Protein AF-I9KHQ0-F1 (afdb_monomer)

Mean predicted aligned error: 6.98 Å

Solvent-accessible surface area (backbone atoms only — not comparable to full-atom values): 4241 Å² total; per-residue (Å²): 134,74,64,77,55,91,79,80,80,50,74,68,58,51,47,37,52,75,75,69,46,58,67,74,59,28,52,54,51,48,52,42,53,71,39,60,42,20,44,39,46,71,81,51,26,47,74,49,64,85,94,36,79,51,33,32,33,35,62,63,88,96,46,78,47,82,42,77,59,129

Radius of gyration: 12.08 Å; Cα contacts (8 Å, |Δi|>4): 74; chains: 1; bounding box: 30×21×31 Å

pLDDT: mean 77.41, std 12.57, range [43.12, 94.38]

Structure (mmCIF, N/CA/C/O backbone):
data_AF-I9KHQ0-F1
#
_entry.id   AF-I9KHQ0-F1
#
loop_
_atom_site.group_PDB
_atom_site.id
_atom_site.type_symbol
_atom_site.label_atom_id
_atom_site.label_alt_id
_atom_site.label_comp_id
_atom_site.label_asym_id
_atom_site.label_entity_id
_atom_site.label_seq_id
_atom_site.pdbx_PDB_ins_code
_atom_site.Cartn_x
_atom_site.Cartn_y
_atom_site.Cartn_z
_atom_site.occupancy
_atom_site.B_iso_or_equiv
_atom_site.auth_seq_id
_atom_site.auth_comp_id
_atom_site.auth_asym_id
_atom_site.auth_atom_id
_atom_site.pdbx_PDB_model_num
ATOM 1 N N . MET A 1 1 ? 8.345 8.791 -21.298 1.00 43.12 1 MET A N 1
ATOM 2 C CA . MET A 1 1 ? 6.872 8.700 -21.224 1.00 43.12 1 MET A CA 1
ATOM 3 C C . MET A 1 1 ? 6.560 7.430 -20.454 1.00 43.12 1 MET A C 1
ATOM 5 O O . MET A 1 1 ? 6.692 6.360 -21.029 1.00 43.12 1 MET A O 1
ATOM 9 N N . SER A 1 2 ? 6.324 7.520 -19.143 1.00 49.81 2 SER A N 1
ATOM 10 C CA . SER A 1 2 ? 6.062 6.319 -18.339 1.00 49.81 2 SER A CA 1
ATOM 11 C C . SER A 1 2 ? 4.601 5.923 -18.546 1.00 49.81 2 SER A C 1
ATOM 13 O O . SER A 1 2 ? 3.707 6.741 -18.336 1.00 49.81 2 SER A O 1
ATOM 15 N N . GLY A 1 3 ? 4.378 4.729 -19.093 1.00 60.25 3 GLY A N 1
ATOM 16 C CA . GLY A 1 3 ? 3.042 4.181 -19.301 1.00 60.25 3 GLY A CA 1
ATOM 17 C C . GLY A 1 3 ? 2.441 3.755 -17.967 1.00 60.25 3 GLY A C 1
ATOM 18 O O . GLY A 1 3 ? 3.163 3.303 -17.085 1.00 60.25 3 GLY A O 1
ATOM 19 N N . LEU A 1 4 ? 1.125 3.898 -17.819 1.00 66.00 4 LEU A N 1
ATOM 20 C CA . LEU A 1 4 ? 0.432 3.435 -16.619 1.00 66.00 4 LEU A CA 1
ATOM 21 C C . LEU A 1 4 ? 0.660 1.928 -16.443 1.00 66.00 4 LEU A C 1
ATOM 23 O O . LEU A 1 4 ? 0.369 1.143 -17.345 1.00 66.00 4 LEU A O 1
ATOM 27 N N . HIS A 1 5 ? 1.160 1.532 -15.280 1.00 69.88 5 HIS A N 1
ATOM 28 C CA . HIS A 1 5 ? 1.402 0.138 -14.937 1.00 69.88 5 HIS A CA 1
ATOM 29 C C . HIS A 1 5 ? 0.106 -0.525 -14.445 1.00 69.88 5 HIS A C 1
ATOM 31 O O . HIS A 1 5 ? -0.577 0.014 -13.571 1.00 69.88 5 HIS A O 1
ATOM 37 N N . ASP A 1 6 ? -0.233 -1.697 -14.993 1.00 71.31 6 ASP A N 1
ATOM 38 C CA . ASP A 1 6 ? -1.359 -2.511 -14.519 1.00 71.31 6 ASP A CA 1
ATOM 39 C C . ASP A 1 6 ? -0.888 -3.446 -13.395 1.00 71.31 6 ASP A C 1
ATOM 41 O O . ASP A 1 6 ? -0.097 -4.364 -13.614 1.00 71.31 6 ASP A O 1
ATOM 45 N N . GLY A 1 7 ? -1.324 -3.165 -12.167 1.00 75.62 7 GLY A N 1
ATOM 46 C CA . GLY A 1 7 ? -0.970 -3.917 -10.965 1.00 75.62 7 GLY A CA 1
ATOM 47 C C . GLY A 1 7 ? -2.192 -4.601 -10.360 1.00 75.62 7 GLY A C 1
ATOM 48 O O . GLY A 1 7 ? -3.294 -4.056 -10.367 1.00 75.62 7 GLY A O 1
ATOM 49 N N . ARG A 1 8 ? -2.003 -5.795 -9.788 1.00 85.44 8 ARG A N 1
ATOM 50 C CA . ARG A 1 8 ? -3.058 -6.514 -9.059 1.00 85.44 8 ARG A CA 1
ATOM 51 C C . ARG A 1 8 ? -2.786 -6.511 -7.564 1.00 85.44 8 ARG A C 1
ATOM 53 O O . ARG A 1 8 ? -1.664 -6.742 -7.122 1.00 85.44 8 ARG A O 1
ATOM 60 N N . TRP A 1 9 ? -3.843 -6.322 -6.784 1.00 85.44 9 TRP A N 1
ATOM 61 C CA . TRP A 1 9 ? -3.784 -6.436 -5.333 1.00 85.44 9 TRP A CA 1
ATOM 62 C C . TRP A 1 9 ? -3.680 -7.899 -4.903 1.00 85.44 9 TRP A C 1
ATOM 64 O O . TRP A 1 9 ? -4.460 -8.749 -5.341 1.00 85.44 9 TRP A O 1
ATOM 74 N N . SER A 1 10 ? -2.744 -8.193 -4.002 1.00 90.19 10 SER A N 1
ATOM 75 C CA . SER A 1 10 ? -2.706 -9.486 -3.322 1.00 90.19 10 SER A CA 1
ATOM 76 C C . SER A 1 10 ? -3.875 -9.606 -2.335 1.00 90.19 10 SER A C 1
ATOM 78 O O . SER A 1 10 ? -4.420 -8.605 -1.861 1.00 90.19 10 SER A O 1
ATOM 80 N N . ARG A 1 11 ? -4.269 -10.842 -1.992 1.00 91.25 11 ARG A N 1
ATOM 81 C CA . ARG A 1 11 ? -5.331 -11.076 -0.994 1.00 91.25 11 ARG A CA 1
ATOM 82 C C . ARG A 1 11 ? -5.031 -10.400 0.358 1.00 91.25 11 ARG A C 1
ATOM 84 O O . ARG A 1 11 ? -5.940 -9.741 0.860 1.00 91.25 11 ARG A O 1
ATOM 91 N N . PRO A 1 12 ? -3.803 -10.488 0.916 1.00 89.69 12 PRO A N 1
ATOM 92 C CA . PRO A 1 12 ? -3.468 -9.786 2.154 1.00 89.69 12 PRO A CA 1
ATOM 93 C C . PRO A 1 12 ? -3.564 -8.265 2.020 1.00 89.69 12 PRO A C 1
ATOM 95 O O . PRO A 1 12 ? -4.115 -7.619 2.900 1.00 89.69 12 PRO A O 1
ATOM 98 N N . ALA A 1 13 ? -3.103 -7.691 0.902 1.00 88.94 13 ALA A N 1
ATOM 99 C CA . ALA A 1 13 ? -3.156 -6.243 0.701 1.00 88.94 13 ALA A CA 1
ATOM 100 C C . ALA A 1 13 ? -4.599 -5.724 0.635 1.00 88.94 13 ALA A C 1
ATOM 102 O O . ALA A 1 13 ? -4.920 -4.703 1.238 1.00 88.94 13 ALA A O 1
ATOM 103 N N . ARG A 1 14 ? -5.489 -6.460 -0.044 1.00 92.81 14 ARG A N 1
ATOM 104 C CA . ARG A 1 14 ? -6.910 -6.103 -0.107 1.00 92.81 14 ARG A CA 1
ATOM 105 C C . ARG A 1 14 ? -7.568 -6.136 1.273 1.00 92.81 14 ARG A C 1
ATOM 107 O O .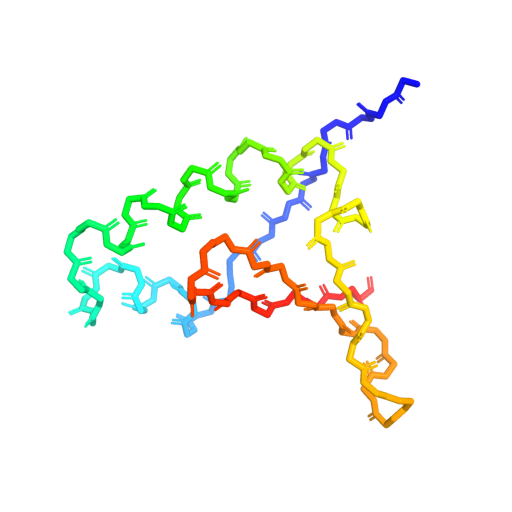 ARG A 1 14 ? -8.312 -5.219 1.595 1.00 92.81 14 ARG A O 1
ATOM 114 N N . ARG A 1 15 ? -7.287 -7.170 2.073 1.00 93.00 15 ARG A N 1
ATOM 115 C CA . ARG A 1 15 ? -7.820 -7.295 3.437 1.00 93.00 15 ARG A CA 1
ATOM 116 C C . ARG A 1 15 ? -7.312 -6.171 4.337 1.00 93.00 15 ARG A C 1
ATOM 118 O O . ARG A 1 15 ? -8.113 -5.523 4.995 1.00 93.00 15 ARG A O 1
ATOM 125 N N . ALA A 1 16 ? -6.011 -5.891 4.300 1.00 91.50 16 ALA A N 1
ATOM 126 C CA . ALA A 1 16 ? -5.417 -4.847 5.124 1.00 91.50 16 ALA A CA 1
ATOM 127 C C . ALA A 1 16 ? -6.066 -3.477 4.864 1.00 91.50 16 ALA A C 1
ATOM 129 O O . ALA A 1 16 ? -6.479 -2.804 5.803 1.00 91.50 16 ALA A O 1
ATOM 130 N N . ILE A 1 17 ? -6.218 -3.095 3.590 1.00 91.50 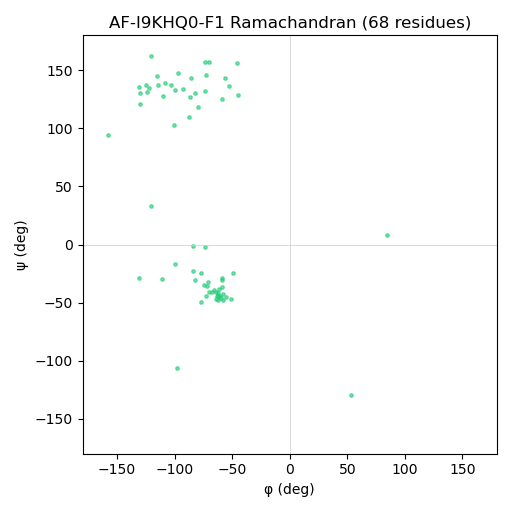17 ILE A N 1
ATOM 131 C CA . ILE A 1 17 ? -6.846 -1.819 3.211 1.00 91.50 17 ILE A CA 1
ATOM 132 C C . ILE A 1 17 ? -8.329 -1.767 3.588 1.00 91.50 17 ILE A C 1
ATOM 134 O O . ILE A 1 17 ? -8.800 -0.712 3.998 1.00 91.50 17 ILE A O 1
ATOM 138 N N . ALA A 1 18 ? -9.063 -2.869 3.430 1.00 93.69 18 ALA A N 1
ATOM 139 C CA . ALA A 1 18 ? -10.508 -2.877 3.640 1.00 93.69 18 ALA A CA 1
ATOM 140 C C . ALA A 1 18 ? -10.924 -3.024 5.112 1.00 93.69 18 ALA A C 1
ATOM 142 O O . ALA A 1 18 ? -11.990 -2.541 5.481 1.00 93.69 18 ALA A O 1
ATOM 143 N N . GLU A 1 19 ? -10.131 -3.721 5.930 1.00 94.25 19 GLU A N 1
ATOM 144 C CA . GLU A 1 19 ? -10.592 -4.224 7.232 1.00 94.25 19 GLU A CA 1
ATOM 145 C C . GLU A 1 19 ? -9.652 -3.910 8.404 1.00 94.25 19 GLU A C 1
ATOM 147 O O . GLU A 1 19 ? -10.119 -3.821 9.536 1.00 94.25 19 GLU A O 1
ATOM 152 N N . GLU A 1 20 ? -8.340 -3.779 8.181 1.00 94.38 20 GLU A N 1
ATOM 153 C CA . GLU A 1 20 ? -7.358 -3.807 9.282 1.00 94.38 20 GLU A CA 1
ATOM 154 C C . GLU A 1 20 ? -6.692 -2.449 9.538 1.00 94.38 20 GLU A C 1
ATOM 156 O O . GLU A 1 20 ? -6.285 -2.153 10.663 1.00 94.38 20 GLU A O 1
ATOM 161 N N . LEU A 1 21 ? -6.552 -1.618 8.504 1.00 91.00 21 LEU A N 1
ATOM 162 C CA . LEU A 1 21 ? -5.868 -0.334 8.604 1.00 91.00 21 LEU A CA 1
ATOM 163 C C . LEU A 1 21 ? -6.813 0.781 9.078 1.00 91.00 21 LEU A C 1
ATOM 165 O O . LEU A 1 21 ? -7.958 0.849 8.632 1.00 91.00 21 LEU A O 1
ATOM 169 N N . PRO A 1 22 ? -6.324 1.730 9.901 1.00 93.94 22 PRO A N 1
ATOM 170 C CA . PRO A 1 22 ? -7.035 2.981 10.139 1.00 93.94 22 PRO A CA 1
ATOM 171 C C . PRO A 1 22 ? -7.314 3.712 8.821 1.00 93.94 22 PRO A C 1
ATOM 173 O O . PRO A 1 22 ? -6.459 3.737 7.934 1.00 93.94 22 PRO A O 1
ATOM 176 N N . GLU A 1 23 ? -8.468 4.370 8.716 1.00 92.19 23 GLU A N 1
ATOM 177 C CA . GLU A 1 23 ? -8.949 4.996 7.474 1.00 92.19 23 GLU A CA 1
ATOM 178 C C . GLU A 1 23 ? -7.908 5.913 6.812 1.00 92.19 23 GLU A C 1
ATOM 180 O O . GLU A 1 23 ? -7.615 5.777 5.627 1.00 92.19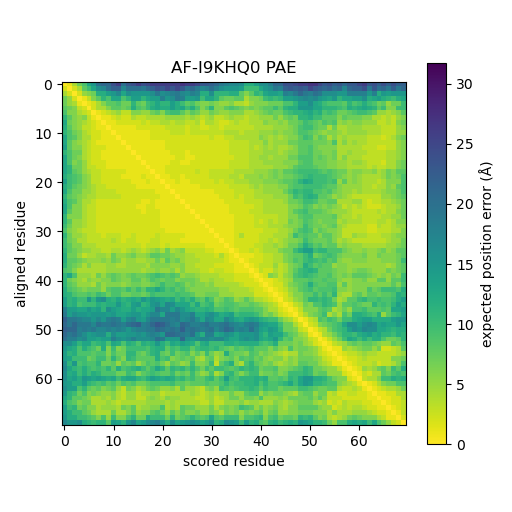 23 GLU A O 1
ATOM 185 N N . PHE A 1 24 ? -7.261 6.790 7.584 1.00 90.00 24 PHE A N 1
ATOM 186 C CA . PHE A 1 24 ? -6.223 7.690 7.066 1.00 90.00 24 PHE A CA 1
ATOM 187 C C . PHE A 1 24 ? -5.036 6.942 6.424 1.00 90.00 24 PHE A C 1
ATOM 189 O O . PHE A 1 24 ? -4.471 7.374 5.413 1.00 90.00 24 PHE A O 1
ATOM 196 N N . VAL A 1 25 ? -4.667 5.792 6.994 1.00 87.94 25 VAL A N 1
ATOM 197 C CA . VAL A 1 25 ? -3.585 4.940 6.490 1.00 87.94 25 VAL A CA 1
ATOM 198 C C . VAL A 1 25 ? -4.025 4.225 5.212 1.00 87.94 25 VAL A C 1
ATOM 200 O O . VAL A 1 25 ? -3.271 4.208 4.237 1.00 87.94 25 VAL A O 1
ATOM 203 N N . ALA A 1 26 ? -5.248 3.688 5.189 1.00 90.25 26 ALA A N 1
ATOM 204 C CA . ALA A 1 26 ? -5.832 3.052 4.010 1.00 90.25 26 ALA A CA 1
ATOM 205 C C . ALA A 1 26 ? -5.933 4.032 2.825 1.00 90.25 26 ALA A C 1
ATOM 207 O O . ALA A 1 26 ? -5.474 3.717 1.726 1.00 90.25 26 ALA A O 1
ATOM 208 N N . SER A 1 27 ? -6.423 5.252 3.059 1.00 91.69 27 SER A N 1
ATOM 209 C CA . SER A 1 27 ? -6.509 6.311 2.045 1.00 91.69 27 SER A CA 1
ATOM 210 C C . SER A 1 27 ? -5.136 6.699 1.495 1.00 91.69 27 SER A C 1
ATOM 212 O O . SER A 1 27 ? -4.946 6.762 0.282 1.00 91.69 27 SER A O 1
ATOM 214 N N . THR A 1 28 ? -4.134 6.854 2.366 1.00 89.50 28 THR A N 1
ATOM 215 C CA . THR A 1 28 ? -2.757 7.150 1.936 1.00 89.50 28 THR A CA 1
ATOM 216 C C . THR A 1 28 ? -2.176 6.036 1.055 1.00 89.50 28 THR A C 1
ATOM 218 O O . THR A 1 28 ? -1.461 6.322 0.089 1.00 89.50 28 THR A O 1
ATOM 221 N N . MET A 1 29 ? -2.479 4.770 1.367 1.00 88.00 29 MET A N 1
ATOM 222 C CA . MET A 1 29 ? -2.064 3.611 0.567 1.00 88.00 29 MET A CA 1
ATOM 223 C C . MET A 1 29 ? -2.745 3.568 -0.797 1.00 88.00 29 MET A C 1
ATOM 225 O O . MET A 1 29 ? -2.084 3.280 -1.796 1.00 88.00 29 MET A O 1
ATOM 229 N N . LEU A 1 30 ? -4.039 3.886 -0.852 1.00 89.69 30 LEU A N 1
ATOM 230 C CA . LEU A 1 30 ? -4.779 3.983 -2.106 1.00 89.69 30 LEU A CA 1
ATOM 231 C C . LEU A 1 30 ? -4.208 5.091 -2.992 1.00 89.69 30 LEU A C 1
ATOM 233 O O . LEU A 1 30 ? -3.890 4.814 -4.144 1.00 89.69 30 LEU A O 1
ATOM 237 N N . GLU A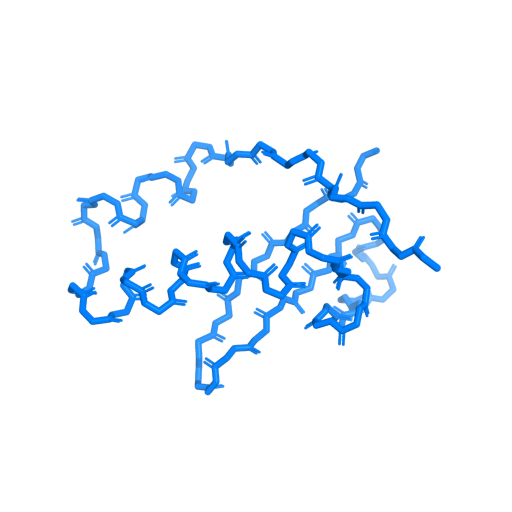 1 31 ? -3.967 6.288 -2.450 1.00 89.50 31 GLU A N 1
ATOM 238 C CA . GLU A 1 31 ? -3.334 7.387 -3.193 1.00 89.50 31 GLU A CA 1
ATOM 239 C C . GLU A 1 31 ? -1.956 6.999 -3.745 1.00 89.50 31 GLU A C 1
ATOM 241 O O . GLU A 1 31 ? -1.625 7.305 -4.893 1.00 89.50 31 GLU A O 1
ATOM 246 N N . LEU A 1 32 ? -1.146 6.300 -2.941 1.00 84.75 32 LEU A N 1
ATOM 247 C CA . LEU A 1 32 ? 0.158 5.809 -3.377 1.00 84.75 32 LEU A CA 1
ATOM 248 C C . LEU A 1 32 ? 0.015 4.810 -4.537 1.00 84.75 32 LEU A C 1
ATOM 250 O O . LEU A 1 32 ? 0.762 4.908 -5.511 1.00 84.75 32 LEU A O 1
ATOM 254 N N . ALA A 1 33 ? -0.939 3.879 -4.441 1.00 84.62 33 ALA A N 1
ATOM 255 C CA . ALA A 1 33 ? -1.187 2.828 -5.425 1.00 84.62 33 ALA A CA 1
ATOM 256 C C . ALA A 1 33 ? -1.782 3.340 -6.742 1.00 84.62 33 ALA A C 1
ATOM 258 O O . ALA A 1 33 ? -1.385 2.877 -7.810 1.00 84.62 33 ALA A O 1
ATOM 259 N N . THR A 1 34 ? -2.722 4.284 -6.685 1.00 85.81 34 THR A N 1
ATOM 260 C CA . THR A 1 34 ? -3.385 4.832 -7.876 1.00 85.81 34 THR A CA 1
ATOM 261 C C . THR A 1 34 ? -2.598 5.959 -8.534 1.00 85.81 34 THR A C 1
ATOM 263 O 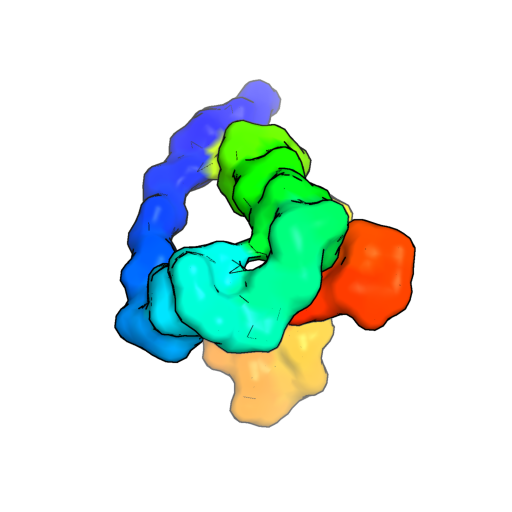O . THR A 1 34 ? -2.808 6.211 -9.717 1.00 85.81 34 THR A O 1
ATOM 266 N N . GLY A 1 35 ? -1.717 6.628 -7.786 1.00 84.38 35 GLY A N 1
ATOM 267 C CA . GLY A 1 35 ? -0.852 7.698 -8.276 1.00 84.38 35 GLY A CA 1
ATOM 268 C C . GLY A 1 35 ? 0.552 7.201 -8.606 1.00 84.38 35 GLY A C 1
ATOM 269 O O . GLY A 1 35 ? 0.768 6.512 -9.601 1.00 84.38 35 GLY A O 1
ATOM 270 N N . ALA A 1 36 ? 1.518 7.549 -7.753 1.00 76.44 36 ALA A N 1
ATOM 271 C CA . ALA A 1 36 ? 2.943 7.422 -8.055 1.00 76.44 36 ALA A CA 1
ATOM 272 C C . ALA A 1 36 ? 3.396 5.988 -8.390 1.00 76.44 36 ALA A C 1
ATOM 274 O O . ALA A 1 36 ? 4.302 5.810 -9.203 1.00 76.44 36 ALA A O 1
ATOM 275 N N . LEU A 1 37 ? 2.755 4.963 -7.816 1.00 78.88 37 LEU A N 1
ATOM 276 C CA . LEU A 1 37 ? 3.024 3.574 -8.195 1.00 78.88 37 LEU A CA 1
ATOM 277 C C . LEU A 1 37 ? 2.492 3.197 -9.565 1.00 78.88 37 LEU A C 1
ATOM 279 O O . LEU A 1 37 ? 3.119 2.404 -10.253 1.00 78.88 37 LEU A O 1
ATOM 283 N N . ARG A 1 38 ? 1.342 3.733 -9.962 1.00 79.56 38 ARG A N 1
ATOM 284 C CA . ARG A 1 38 ? 0.780 3.474 -11.283 1.00 79.56 38 ARG A CA 1
ATOM 285 C C . ARG A 1 38 ? 1.596 4.167 -12.3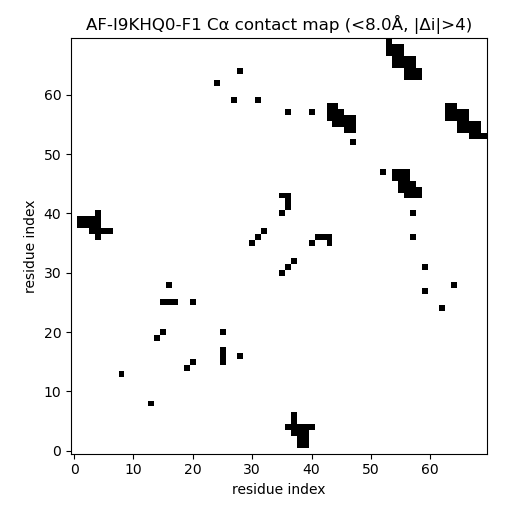71 1.00 79.56 38 ARG A C 1
ATOM 287 O O . ARG A 1 38 ? 1.685 3.646 -13.475 1.00 79.56 38 ARG A O 1
ATOM 294 N N . GLU A 1 39 ? 2.188 5.317 -12.064 1.00 80.69 39 GLU A N 1
ATOM 295 C CA . GLU A 1 39 ? 3.014 6.092 -12.996 1.00 80.69 39 GLU A CA 1
ATOM 296 C C . GLU A 1 39 ? 4.417 5.502 -13.191 1.00 80.69 39 GLU A C 1
ATOM 298 O O . GLU A 1 39 ? 4.866 5.349 -14.326 1.00 80.69 39 GLU A O 1
ATOM 303 N N . ASP A 1 40 ? 5.123 5.183 -12.101 1.00 77.31 40 ASP A N 1
ATOM 304 C CA . ASP A 1 40 ? 6.440 4.540 -12.156 1.00 77.31 40 ASP A CA 1
ATOM 305 C C . ASP A 1 40 ? 6.765 3.818 -10.831 1.00 77.31 40 ASP A C 1
ATOM 307 O O . ASP A 1 40 ? 7.321 4.417 -9.899 1.00 77.31 40 ASP A O 1
ATOM 311 N N . PRO A 1 41 ? 6.482 2.506 -10.734 1.00 72.81 41 PRO A N 1
ATOM 312 C CA . PRO A 1 41 ? 6.737 1.720 -9.539 1.00 72.81 41 PRO A CA 1
ATOM 313 C C . PRO A 1 41 ? 8.202 1.713 -9.103 1.00 72.81 41 PRO A C 1
ATOM 315 O O . PRO A 1 41 ? 8.483 1.581 -7.913 1.00 72.81 41 PRO A O 1
ATOM 318 N N . ARG A 1 42 ? 9.144 1.864 -10.043 1.00 71.25 42 ARG A N 1
ATOM 319 C CA . ARG A 1 42 ? 10.587 1.821 -9.754 1.00 71.25 42 ARG A CA 1
ATOM 320 C C . ARG A 1 42 ? 11.083 3.118 -9.127 1.00 71.25 42 ARG A C 1
ATOM 322 O O . ARG A 1 42 ? 12.082 3.107 -8.422 1.00 71.25 42 ARG A O 1
ATOM 329 N N . ARG A 1 43 ? 10.387 4.233 -9.364 1.00 72.50 43 ARG A N 1
ATOM 330 C CA . ARG A 1 43 ? 10.736 5.543 -8.798 1.00 72.50 43 ARG A CA 1
ATOM 331 C C . ARG A 1 43 ? 10.394 5.644 -7.313 1.00 72.50 43 ARG A C 1
ATOM 333 O O . ARG A 1 43 ? 11.098 6.313 -6.563 1.00 72.50 43 ARG A O 1
ATOM 340 N N . VAL A 1 44 ? 9.303 5.008 -6.897 1.00 71.31 44 VAL A N 1
ATOM 341 C CA . VAL A 1 44 ? 8.841 5.011 -5.498 1.00 71.31 44 VAL A CA 1
ATOM 342 C C . VAL A 1 44 ? 9.216 3.741 -4.740 1.00 71.31 44 VAL A C 1
ATOM 344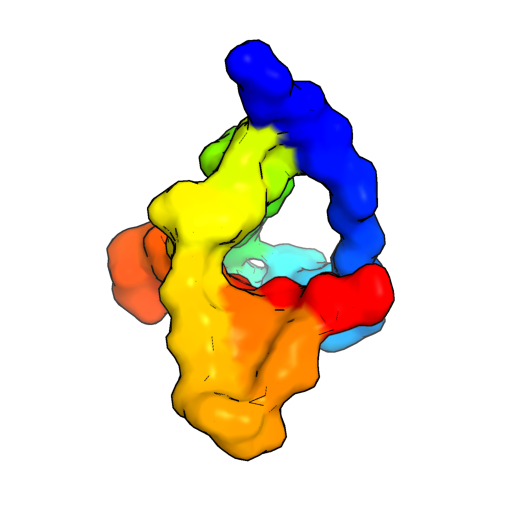 O O . VAL A 1 44 ? 9.187 3.737 -3.511 1.00 71.31 44 VAL A O 1
ATOM 347 N N . GLY A 1 45 ? 9.577 2.680 -5.462 1.00 66.88 45 GLY A N 1
ATOM 348 C CA . GLY A 1 45 ? 10.029 1.411 -4.921 1.00 66.88 45 GLY A CA 1
ATOM 349 C C . GLY A 1 45 ? 11.531 1.398 -4.650 1.00 66.88 45 GLY A C 1
ATOM 350 O O . GLY A 1 45 ? 12.325 1.637 -5.553 1.00 66.88 45 GLY A O 1
ATOM 351 N N . LYS A 1 46 ? 11.945 1.051 -3.429 1.00 68.38 46 LYS A N 1
ATOM 352 C CA . LYS A 1 46 ? 13.311 0.574 -3.179 1.00 68.38 46 LYS A CA 1
ATOM 353 C C . LYS A 1 46 ? 13.330 -0.954 -3.277 1.00 68.38 46 LYS A C 1
ATOM 355 O O . LYS A 1 46 ? 12.445 -1.578 -2.671 1.00 68.38 46 LYS A O 1
ATOM 360 N N . PRO A 1 47 ? 14.304 -1.552 -3.989 1.00 59.69 47 PRO A N 1
ATOM 361 C CA . PRO A 1 47 ? 14.519 -2.994 -3.950 1.00 59.69 47 PRO A CA 1
ATOM 362 C C . PRO A 1 47 ? 14.660 -3.449 -2.497 1.00 59.69 47 PRO A C 1
ATOM 364 O O . PRO A 1 47 ? 15.316 -2.770 -1.698 1.00 59.69 47 PRO A O 1
ATOM 367 N N . LEU A 1 48 ? 14.023 -4.563 -2.137 1.00 56.59 48 LEU A N 1
ATOM 368 C CA . LEU A 1 48 ? 14.424 -5.256 -0.917 1.00 56.59 48 LEU A CA 1
ATOM 369 C C . LEU A 1 48 ? 15.759 -5.974 -1.172 1.00 56.59 48 LEU A C 1
ATOM 371 O O . LEU A 1 48 ? 16.132 -6.202 -2.316 1.00 56.59 48 LEU A O 1
ATOM 375 N N . HIS A 1 49 ? 16.493 -6.254 -0.092 1.00 57.28 49 HIS A N 1
ATOM 376 C CA . HIS A 1 49 ? 17.819 -6.884 -0.091 1.00 57.28 49 HIS A CA 1
ATOM 377 C C . HIS A 1 49 ? 17.917 -8.109 -1.025 1.00 57.28 49 HIS A C 1
ATOM 379 O O . HIS A 1 49 ? 16.909 -8.761 -1.269 1.00 57.28 49 HIS A O 1
ATOM 385 N N . GLU A 1 50 ? 19.128 -8.452 -1.476 1.00 50.94 50 GLU A N 1
ATOM 386 C CA . GLU A 1 50 ? 19.443 -9.421 -2.552 1.00 50.94 50 GLU A CA 1
ATOM 387 C C . GLU A 1 50 ? 18.741 -10.794 -2.446 1.00 50.94 50 GLU A C 1
ATOM 389 O O . GLU A 1 50 ? 18.491 -11.445 -3.451 1.00 50.94 50 GLU A O 1
ATOM 394 N N . LEU A 1 51 ? 18.335 -11.227 -1.247 1.00 53.31 51 LEU A N 1
ATOM 395 C CA . LEU A 1 51 ? 17.540 -12.449 -1.041 1.00 53.31 51 LEU A CA 1
ATOM 396 C C . LEU A 1 51 ? 16.056 -12.334 -1.468 1.00 53.31 51 LEU A C 1
ATOM 398 O O . LEU A 1 51 ? 15.311 -13.306 -1.353 1.00 53.31 51 LEU A O 1
ATOM 402 N N . PHE A 1 52 ? 15.610 -11.164 -1.932 1.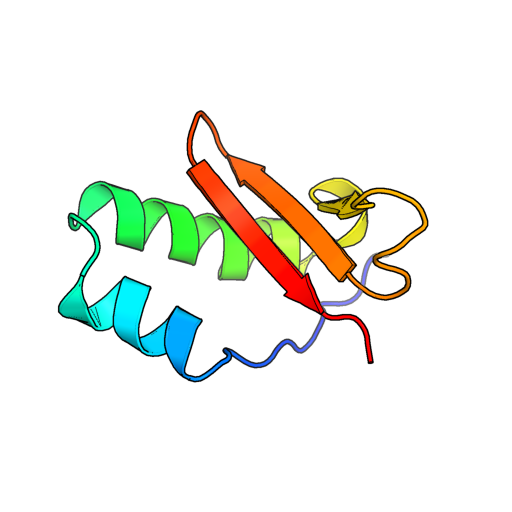00 56.78 52 PHE A N 1
ATOM 403 C CA . PHE A 1 52 ? 14.227 -10.859 -2.320 1.00 56.78 52 PHE A CA 1
ATOM 404 C C . PHE A 1 52 ? 14.104 -10.416 -3.782 1.00 56.78 52 PHE A C 1
ATOM 406 O O . PHE A 1 52 ? 13.240 -9.592 -4.103 1.00 56.78 52 PHE A O 1
ATOM 413 N N . ASP A 1 53 ? 14.946 -10.959 -4.663 1.00 63.03 53 ASP A N 1
ATOM 414 C CA . ASP A 1 53 ? 14.869 -10.716 -6.103 1.00 63.03 53 ASP A CA 1
ATOM 415 C C . ASP A 1 53 ? 13.421 -10.817 -6.615 1.00 63.03 53 ASP A C 1
ATOM 417 O O . ASP A 1 53 ? 12.675 -11.751 -6.310 1.00 63.03 53 ASP A O 1
ATOM 421 N N . GLY A 1 54 ? 12.994 -9.784 -7.346 1.00 67.00 54 GLY A N 1
ATOM 422 C CA . GLY A 1 54 ? 11.610 -9.632 -7.802 1.00 67.00 54 GLY A CA 1
ATOM 423 C C . GLY A 1 54 ? 10.660 -8.979 -6.791 1.00 67.00 54 GLY A C 1
ATOM 424 O O . GLY A 1 54 ? 9.462 -8.922 -7.048 1.00 67.00 54 GLY A O 1
ATOM 425 N N . THR A 1 55 ? 11.137 -8.443 -5.662 1.00 67.81 55 THR A N 1
ATOM 426 C CA . THR A 1 55 ? 10.291 -7.722 -4.693 1.00 67.81 55 THR A CA 1
ATOM 427 C C . THR A 1 55 ? 10.812 -6.311 -4.417 1.00 67.81 55 THR A C 1
ATOM 429 O O . THR A 1 55 ? 11.980 -6.098 -4.096 1.00 67.81 55 THR A O 1
ATOM 432 N N . SER A 1 56 ? 9.914 -5.332 -4.481 1.00 73.38 56 SER A N 1
ATOM 433 C CA . SER A 1 56 ? 10.190 -3.926 -4.174 1.00 73.38 56 SER A CA 1
ATOM 434 C C . SER A 1 56 ? 9.304 -3.443 -3.031 1.00 73.38 56 SER A C 1
ATOM 436 O O . SER A 1 56 ? 8.270 -4.033 -2.724 1.00 73.38 56 SER A O 1
ATOM 438 N N . SER A 1 57 ? 9.676 -2.333 -2.400 1.00 71.44 57 SER A N 1
ATOM 439 C CA . SER A 1 57 ? 8.818 -1.670 -1.417 1.00 71.44 57 SER A CA 1
ATOM 440 C C . SER A 1 57 ? 8.677 -0.192 -1.700 1.00 71.44 57 SER A C 1
ATOM 442 O O . SER A 1 57 ? 9.680 0.498 -1.854 1.00 71.44 57 SER A O 1
ATOM 444 N N . ALA A 1 58 ? 7.442 0.294 -1.716 1.00 75.06 58 ALA A N 1
ATOM 445 C CA . ALA A 1 58 ? 7.156 1.713 -1.818 1.00 75.06 58 ALA A CA 1
ATOM 446 C C . ALA A 1 58 ? 6.748 2.281 -0.464 1.00 75.06 58 ALA A C 1
ATOM 448 O O . ALA A 1 58 ? 5.984 1.663 0.280 1.00 75.06 58 ALA A O 1
ATOM 449 N N . SER A 1 59 ? 7.269 3.461 -0.145 1.00 72.94 59 SER A N 1
ATOM 450 C CA . SER A 1 59 ? 7.014 4.131 1.127 1.00 72.94 59 SER A CA 1
ATOM 451 C C . SER A 1 59 ? 6.464 5.530 0.908 1.00 72.94 59 SER A C 1
ATOM 453 O O . SER A 1 59 ? 6.981 6.286 0.087 1.00 72.94 59 SER A O 1
ATOM 455 N N . ARG A 1 60 ? 5.449 5.892 1.693 1.00 71.75 60 ARG A N 1
ATOM 456 C CA . ARG A 1 60 ? 4.988 7.275 1.844 1.00 71.75 60 ARG A CA 1
ATOM 457 C C . ARG A 1 60 ? 4.880 7.566 3.338 1.00 71.75 60 ARG A C 1
ATOM 459 O O . ARG A 1 60 ? 4.170 6.861 4.052 1.00 71.75 60 ARG A O 1
ATOM 466 N N . ALA A 1 61 ? 5.626 8.570 3.802 1.00 75.50 61 ALA A N 1
ATOM 467 C CA . ALA A 1 61 ? 5.862 8.826 5.225 1.00 75.50 61 ALA A CA 1
ATOM 468 C C . ALA A 1 61 ? 6.397 7.571 5.957 1.00 75.50 61 ALA A C 1
ATOM 470 O O . ALA A 1 61 ? 7.356 6.956 5.491 1.00 75.50 61 ALA A O 1
ATOM 471 N N . THR A 1 62 ? 5.800 7.187 7.087 1.00 77.00 62 THR A N 1
ATOM 472 C CA . THR A 1 62 ? 6.186 6.013 7.894 1.00 77.00 62 THR A CA 1
ATOM 473 C C . THR A 1 62 ? 5.577 4.698 7.406 1.00 77.00 62 THR A C 1
ATOM 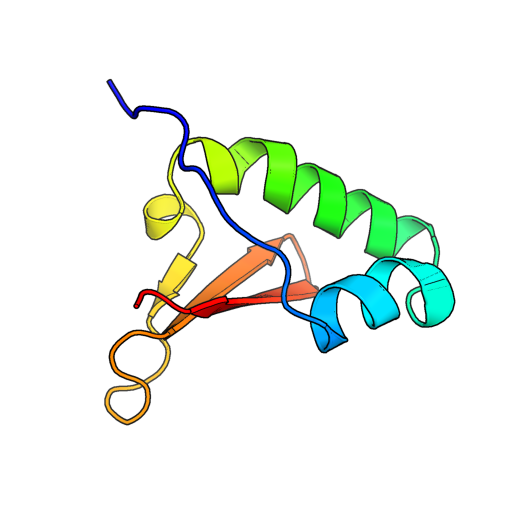475 O O . THR A 1 62 ? 5.849 3.643 7.976 1.00 77.00 62 THR A O 1
ATOM 478 N N . LEU A 1 63 ? 4.763 4.734 6.351 1.00 75.94 63 LEU A N 1
ATOM 479 C CA . LEU A 1 63 ? 4.017 3.581 5.872 1.00 75.94 63 LEU A CA 1
ATOM 480 C C . LEU A 1 63 ? 4.744 2.888 4.706 1.00 75.94 63 LEU A C 1
ATOM 482 O O . LEU A 1 63 ? 5.399 3.544 3.890 1.00 75.94 63 LEU A O 1
ATOM 486 N N . ARG A 1 64 ? 4.615 1.558 4.598 1.00 78.38 64 ARG A N 1
ATOM 487 C CA . ARG A 1 64 ? 5.275 0.745 3.560 1.00 78.38 64 ARG A CA 1
ATOM 488 C C . ARG A 1 64 ? 4.293 -0.205 2.875 1.00 78.38 64 ARG A C 1
ATOM 490 O O . ARG A 1 64 ? 3.557 -0.914 3.550 1.00 78.38 64 ARG A O 1
ATOM 497 N N . MET A 1 65 ? 4.366 -0.273 1.548 1.00 78.69 65 MET A N 1
ATOM 498 C CA . MET A 1 65 ? 3.705 -1.282 0.724 1.00 78.69 65 MET A CA 1
ATOM 499 C C . MET A 1 65 ? 4.741 -2.173 0.036 1.00 78.69 65 MET A C 1
ATOM 501 O O . MET A 1 65 ? 5.746 -1.676 -0.469 1.00 78.69 65 MET A O 1
ATOM 505 N N . ILE A 1 66 ? 4.496 -3.485 0.019 1.00 82.44 66 ILE A N 1
ATOM 506 C CA . ILE A 1 66 ? 5.358 -4.481 -0.631 1.00 82.44 66 ILE A CA 1
ATOM 507 C C . ILE A 1 66 ? 4.774 -4.845 -1.997 1.00 82.44 66 ILE A C 1
ATOM 509 O O . ILE A 1 66 ? 3.579 -5.112 -2.118 1.00 82.44 66 ILE A O 1
ATOM 513 N N . LEU A 1 67 ? 5.626 -4.857 -3.015 1.00 75.50 67 LEU A N 1
ATOM 514 C CA . LEU A 1 67 ? 5.295 -5.076 -4.417 1.00 75.50 67 LEU A CA 1
ATOM 515 C C . LEU A 1 67 ? 6.081 -6.273 -4.927 1.00 75.50 67 LEU A C 1
ATOM 517 O O . LEU A 1 67 ? 7.282 -6.360 -4.693 1.00 75.50 67 LEU A O 1
ATOM 521 N N . GLN A 1 68 ? 5.420 -7.162 -5.654 1.00 78.56 68 GLN A N 1
ATOM 522 C CA . GLN A 1 68 ? 6.069 -8.291 -6.311 1.00 78.56 68 GLN A CA 1
ATOM 523 C C . GLN A 1 68 ? 6.058 -8.060 -7.821 1.00 78.56 68 GLN A C 1
ATOM 525 O O . GLN A 1 68 ? 5.009 -7.795 -8.406 1.00 78.56 68 GLN A O 1
ATOM 530 N N . HIS A 1 69 ? 7.228 -8.165 -8.433 1.00 69.88 69 HIS A N 1
ATOM 531 C CA . HIS A 1 69 ? 7.462 -8.162 -9.866 1.00 69.88 69 HIS A CA 1
ATOM 532 C C . HIS A 1 69 ? 7.663 -9.624 -10.275 1.00 69.88 69 HIS A C 1
ATOM 534 O O . HIS A 1 69 ? 8.685 -10.229 -9.959 1.00 69.88 69 HIS A O 1
ATOM 540 N N . ARG A 1 70 ? 6.630 -10.213 -10.875 1.00 62.31 70 ARG A N 1
ATOM 541 C CA . ARG A 1 70 ? 6.673 -11.542 -11.493 1.00 62.31 70 ARG A CA 1
ATOM 542 C C . ARG A 1 70 ? 6.968 -11.388 -12.976 1.00 62.31 70 ARG A C 1
ATOM 544 O O . ARG A 1 70 ? 6.474 -10.387 -13.542 1.00 62.31 70 ARG A O 1
#

Secondary structure (DSSP, 8-state):
-PPPP-----HHHHHIIIIIS-HHHHHHHHHHHHTHHHH-HHHHEEEP-GGGTTEEEEEETTEEEEEE--

Sequence (70 aa):
MSGLHDGRWSRPARRAIAEELPEFVASTMLELATGALREDPRRVGKPLHELFDGTSSASRATLRMILQHR

Nearest PDB structures (foldseek):
  3g5o-assembly1_C  TM=9.075E-01  e=2.029E-03  Mycobacterium tuberculosis H37Rv
  3g5o-assembly1_B  TM=9.110E-01  e=1.773E-03  Mycobacterium tuberculosis H37Rv
  7ycu-assembly1_C-2  TM=5.035E-01  e=7.019E+00  Pseudoalteromonas rubra

Foldseek 3Di:
DQAFDDDDDDPVRVCCLPPPDDVVLSVVVVCVVVPPCRRPVVVQWDDDPPVQPQKTWGDDPPDIDIDGHD